Protein AF-A0A419HHU7-F1 (afdb_monomer_lite)

Secondary structure (DSSP, 8-state):
-PPPPPPPHHHHHHHHHHHHHHHHHHHHHHHHHHHHHHHHHHHHHGGGS-----SS-TT-STTHHHHHHHHHHHHHHTTS-GGGHHHHHHHHHHHHHHHHHHHHHTTS-HHHHHHHHHHHHHHHHHHHHHHHHHHH--

Structure (mmCIF, N/CA/C/O backbone):
data_AF-A0A419HHU7-F1
#
_entry.id   AF-A0A419HHU7-F1
#
loop_
_atom_site.group_PDB
_atom_site.id
_atom_site.type_symbol
_atom_site.label_atom_id
_atom_site.label_alt_id
_atom_site.label_comp_id
_atom_site.label_asym_id
_atom_site.label_entity_id
_atom_site.label_seq_id
_atom_site.pdbx_PDB_ins_code
_atom_site.Cartn_x
_atom_site.Cartn_y
_atom_site.Cartn_z
_atom_site.occupancy
_atom_site.B_iso_or_equiv
_atom_site.auth_seq_id
_atom_site.auth_comp_id
_atom_site.auth_asym_id
_atom_site.auth_atom_id
_atom_site.pdbx_PDB_model_num
ATOM 1 N N . MET A 1 1 ? -28.736 -10.831 -20.705 1.00 43.03 1 MET A N 1
ATOM 2 C CA . MET A 1 1 ? -28.241 -12.224 -20.792 1.00 43.03 1 MET A CA 1
ATOM 3 C C . MET A 1 1 ? -26.991 -12.245 -21.666 1.00 43.03 1 MET A C 1
ATOM 5 O O . MET A 1 1 ? -27.114 -12.030 -22.865 1.00 43.03 1 MET A O 1
ATOM 9 N N . ALA A 1 2 ? -25.797 -12.417 -21.093 1.00 43.19 2 ALA A N 1
ATOM 10 C CA . ALA A 1 2 ? -24.557 -12.510 -21.872 1.00 43.19 2 ALA A CA 1
ATOM 11 C C . ALA A 1 2 ? -24.414 -13.925 -22.469 1.00 43.19 2 ALA A C 1
ATOM 13 O O . ALA A 1 2 ? -24.513 -14.914 -21.745 1.00 43.19 2 ALA A O 1
ATOM 14 N N . ARG A 1 3 ? -24.236 -14.022 -23.793 1.00 50.19 3 ARG A N 1
ATOM 15 C CA . ARG A 1 3 ? -24.021 -15.283 -24.526 1.00 50.19 3 ARG A CA 1
ATOM 16 C C . ARG A 1 3 ? -22.574 -15.755 -24.352 1.00 50.19 3 ARG A C 1
ATOM 18 O O . ARG A 1 3 ? -21.654 -14.974 -24.570 1.00 50.19 3 ARG A O 1
ATOM 25 N N . LEU A 1 4 ? -22.381 -17.035 -24.026 1.00 57.06 4 LEU A N 1
ATOM 26 C CA . LEU A 1 4 ? -21.065 -17.683 -24.022 1.00 57.06 4 LEU A CA 1
ATOM 27 C C . LEU A 1 4 ? -20.595 -17.968 -25.466 1.00 57.06 4 LEU A C 1
ATOM 29 O O . LEU A 1 4 ? -21.420 -18.337 -26.310 1.00 57.06 4 LEU A O 1
ATOM 33 N N . PRO A 1 5 ? -19.297 -17.795 -25.777 1.00 61.84 5 PRO A N 1
ATOM 34 C CA . PRO A 1 5 ? -18.766 -17.979 -27.126 1.00 61.84 5 PRO A CA 1
ATOM 35 C C . PRO A 1 5 ? -18.807 -19.452 -27.570 1.00 61.84 5 PRO A C 1
ATOM 37 O O . PRO A 1 5 ? -18.477 -20.359 -26.808 1.00 61.84 5 PRO A O 1
ATOM 40 N N . LYS A 1 6 ? -19.205 -19.695 -28.827 1.00 67.50 6 LYS A N 1
ATOM 41 C CA . LYS A 1 6 ? -19.220 -21.027 -29.458 1.00 67.50 6 LYS A CA 1
ATOM 42 C C . LYS A 1 6 ? -17.796 -21.418 -29.874 1.00 67.50 6 LYS A C 1
ATOM 44 O O . LYS A 1 6 ? -17.178 -20.702 -30.657 1.00 67.50 6 LYS A O 1
ATOM 49 N N . ILE A 1 7 ? -17.292 -22.553 -29.389 1.00 67.31 7 ILE A N 1
ATOM 50 C CA . ILE A 1 7 ? -15.973 -23.083 -29.772 1.00 67.31 7 ILE A CA 1
ATOM 51 C C . ILE A 1 7 ? -16.068 -23.666 -31.188 1.00 67.31 7 ILE A C 1
ATOM 53 O O . ILE A 1 7 ? -16.858 -24.575 -31.436 1.00 67.31 7 ILE A O 1
ATOM 57 N N . THR A 1 8 ? -15.275 -23.143 -32.123 1.00 73.31 8 THR A N 1
ATOM 58 C CA . THR A 1 8 ? -15.216 -23.622 -33.513 1.00 73.31 8 THR A CA 1
ATOM 59 C C . THR A 1 8 ? -13.957 -24.471 -33.762 1.00 73.31 8 THR A C 1
ATOM 61 O O . THR A 1 8 ? -12.935 -24.274 -33.099 1.00 73.31 8 THR A O 1
ATOM 64 N N . PRO A 1 9 ? -13.966 -25.403 -34.739 1.00 74.50 9 PRO A N 1
ATOM 65 C CA . PRO A 1 9 ? -12.818 -26.276 -35.028 1.00 74.50 9 PRO A CA 1
ATOM 66 C C . PRO A 1 9 ? -11.534 -25.542 -35.450 1.00 74.50 9 PRO A C 1
ATOM 68 O O . PRO A 1 9 ? -10.437 -26.082 -35.298 1.00 74.50 9 PRO A O 1
ATOM 71 N N . SER A 1 10 ? -11.638 -24.323 -35.996 1.00 67.50 10 SER A N 1
ATOM 72 C CA . SER A 1 10 ? -10.454 -23.508 -36.311 1.00 67.50 10 SER A CA 1
ATOM 73 C C . SER A 1 10 ? -9.815 -22.937 -35.047 1.00 67.50 10 SER A C 1
ATOM 75 O O . SER A 1 10 ? -8.593 -22.913 -34.937 1.00 67.50 10 SER A O 1
ATOM 77 N N . MET A 1 11 ? -10.623 -22.579 -34.047 1.00 66.75 11 MET A N 1
ATOM 78 C CA . MET A 1 11 ? -10.137 -22.092 -32.761 1.00 66.75 11 MET A CA 1
ATOM 79 C C . MET A 1 11 ? -9.370 -23.183 -32.005 1.00 66.75 11 MET A C 1
ATOM 81 O O . MET A 1 11 ? -8.299 -22.912 -31.472 1.00 66.75 11 MET A O 1
ATOM 85 N N . ALA A 1 12 ? -9.840 -24.435 -32.053 1.00 71.38 12 ALA A N 1
ATOM 86 C CA . ALA A 1 12 ? -9.126 -25.574 -31.471 1.00 71.38 12 ALA A CA 1
ATOM 87 C C . ALA A 1 12 ? -7.748 -25.807 -32.124 1.00 71.38 12 ALA A C 1
ATOM 89 O O . ALA A 1 12 ? -6.753 -25.998 -31.424 1.00 71.38 12 ALA A O 1
ATOM 90 N N . ARG A 1 13 ? -7.661 -25.729 -33.462 1.00 71.56 13 ARG A N 1
ATOM 91 C CA . ARG A 1 13 ? -6.382 -25.849 -34.187 1.00 71.56 13 ARG A CA 1
ATOM 92 C C . ARG A 1 13 ? -5.415 -24.712 -33.853 1.00 71.56 13 ARG A C 1
ATOM 94 O O . ARG A 1 13 ? -4.234 -24.972 -33.633 1.00 71.56 13 ARG A O 1
ATOM 101 N N . ASN A 1 14 ? -5.918 -23.484 -33.751 1.00 71.56 14 ASN A N 1
ATOM 102 C CA . ASN A 1 14 ? -5.108 -22.316 -33.408 1.00 71.56 14 ASN A CA 1
ATOM 103 C C . ASN A 1 14 ? -4.567 -22.394 -31.974 1.00 71.56 14 ASN A C 1
ATOM 105 O O . ASN A 1 14 ? -3.399 -22.095 -31.750 1.00 71.56 14 ASN A O 1
ATOM 109 N N . ILE A 1 15 ? -5.369 -22.866 -31.015 1.00 71.81 15 ILE A N 1
ATOM 110 C CA . ILE A 1 15 ? -4.927 -23.071 -29.627 1.00 71.81 15 ILE A CA 1
ATOM 111 C C . ILE A 1 15 ? -3.770 -24.074 -29.566 1.00 71.81 15 ILE A C 1
ATOM 113 O O . ILE A 1 15 ? -2.758 -23.803 -28.925 1.00 71.81 15 ILE A O 1
ATOM 117 N N . ILE A 1 16 ? -3.874 -25.205 -30.271 1.00 76.19 16 ILE A N 1
ATOM 118 C CA . ILE A 1 16 ? -2.809 -26.221 -30.298 1.00 76.19 16 ILE A CA 1
ATOM 119 C C . ILE A 1 16 ? -1.516 -25.653 -30.902 1.00 76.19 16 ILE A C 1
ATOM 121 O O . ILE A 1 16 ? -0.426 -25.946 -30.407 1.00 76.19 16 ILE A O 1
ATOM 125 N N . ALA A 1 17 ? -1.623 -24.829 -31.948 1.00 71.06 17 ALA A N 1
ATOM 126 C CA . ALA A 1 17 ? -0.470 -24.176 -32.565 1.00 71.06 17 ALA A CA 1
ATOM 127 C C . ALA A 1 17 ? 0.206 -23.180 -31.607 1.00 71.06 17 ALA A C 1
ATOM 129 O O . ALA A 1 17 ? 1.424 -23.218 -31.441 1.00 71.06 17 ALA A O 1
ATOM 130 N N . VAL A 1 18 ? -0.581 -22.350 -30.917 1.00 72.62 18 VAL A N 1
ATOM 131 C CA . VAL A 1 18 ? -0.080 -21.372 -29.937 1.00 72.62 18 VAL A CA 1
ATOM 132 C C . VAL A 1 18 ? 0.595 -22.065 -28.753 1.00 72.62 18 VAL A C 1
ATOM 134 O O . VAL A 1 18 ? 1.693 -21.675 -28.360 1.00 72.62 18 VAL A O 1
ATOM 137 N N . VAL A 1 19 ? -0.006 -23.131 -28.215 1.00 74.50 19 VAL A N 1
ATOM 138 C CA . VAL A 1 19 ? 0.550 -23.879 -27.075 1.00 74.50 19 VAL A CA 1
ATOM 139 C C . VAL A 1 19 ? 1.882 -24.545 -27.424 1.00 74.50 19 VAL A C 1
ATOM 141 O O . VAL A 1 19 ? 2.768 -24.588 -26.580 1.00 74.50 19 VAL A O 1
ATOM 144 N N . LYS A 1 20 ? 2.083 -25.023 -28.658 1.00 72.56 20 LYS A N 1
ATOM 145 C CA . LYS A 1 20 ? 3.371 -25.612 -29.070 1.00 72.56 20 LYS A CA 1
ATOM 146 C C . LYS A 1 20 ? 4.515 -24.595 -29.122 1.00 72.56 20 LYS A C 1
ATOM 148 O O . LYS A 1 20 ? 5.649 -24.965 -28.842 1.00 72.56 20 LYS A O 1
ATOM 153 N N . VAL A 1 21 ? 4.221 -23.342 -29.472 1.00 79.75 21 VAL A N 1
ATOM 154 C CA . VAL A 1 21 ? 5.228 -22.276 -29.619 1.00 79.75 21 VAL A CA 1
ATOM 155 C C . VAL A 1 21 ? 5.493 -21.576 -28.287 1.00 79.75 21 VAL A C 1
ATOM 157 O O . VAL A 1 21 ? 6.639 -21.422 -27.881 1.00 79.75 21 VAL A O 1
ATOM 160 N N . ALA A 1 22 ? 4.433 -21.181 -27.582 1.00 72.31 22 ALA A N 1
ATOM 161 C CA . ALA A 1 22 ? 4.542 -20.451 -26.321 1.00 72.31 22 ALA A CA 1
ATOM 162 C C . ALA A 1 22 ? 4.675 -21.374 -25.097 1.00 72.31 22 ALA A C 1
ATOM 164 O O . ALA A 1 22 ? 5.034 -20.915 -24.014 1.00 72.31 22 ALA A O 1
ATOM 165 N N . GLY A 1 23 ? 4.404 -22.672 -25.258 1.00 75.81 23 GLY A N 1
ATOM 166 C CA . GLY A 1 23 ? 4.393 -23.664 -24.185 1.00 75.81 23 GLY A CA 1
ATOM 167 C C . GLY A 1 23 ? 5.656 -23.658 -23.328 1.00 75.81 23 GLY A C 1
ATOM 168 O O . GLY A 1 23 ? 5.520 -23.448 -22.131 1.00 75.81 23 GLY A O 1
ATOM 169 N N . PRO A 1 24 ? 6.871 -23.815 -23.886 1.00 70.88 24 PRO A N 1
ATOM 170 C CA . PRO A 1 24 ? 8.103 -23.895 -23.094 1.00 70.88 24 PRO A CA 1
ATOM 171 C C . PRO A 1 24 ? 8.408 -22.628 -22.280 1.00 70.88 24 PRO A C 1
ATOM 173 O O . PRO A 1 24 ? 8.911 -22.723 -21.164 1.00 70.88 24 PRO A O 1
ATOM 176 N N . VAL A 1 25 ? 8.065 -21.451 -22.815 1.00 78.38 25 VAL A N 1
ATOM 177 C CA . VAL A 1 25 ? 8.283 -20.150 -22.155 1.00 78.38 25 VAL A CA 1
ATOM 178 C C . VAL A 1 25 ? 7.258 -19.920 -21.046 1.00 78.38 25 VAL A C 1
ATOM 180 O O . VAL A 1 25 ? 7.594 -19.413 -19.979 1.00 78.38 25 VAL A O 1
ATOM 183 N N . LEU A 1 26 ? 6.007 -20.328 -21.271 1.00 70.12 26 LEU A N 1
ATOM 184 C CA . LEU A 1 26 ? 4.925 -20.186 -20.297 1.00 70.12 26 LEU A CA 1
ATOM 185 C C . LEU A 1 26 ? 4.891 -21.325 -19.268 1.00 70.12 26 LEU A C 1
ATOM 187 O O . LEU A 1 26 ? 4.290 -21.165 -18.209 1.00 70.12 26 LEU A O 1
ATOM 191 N N . LEU A 1 27 ? 5.557 -22.451 -19.538 1.00 69.19 27 LEU A N 1
ATOM 192 C CA . LEU A 1 27 ? 5.615 -23.630 -18.673 1.00 69.19 27 LEU A CA 1
ATOM 193 C C . LEU A 1 27 ? 6.065 -23.320 -17.234 1.00 69.19 27 LEU A C 1
ATOM 195 O O . LEU A 1 27 ? 5.346 -23.712 -16.313 1.00 69.19 27 LEU A O 1
ATOM 199 N N . PRO A 1 28 ? 7.176 -22.596 -16.981 1.00 63.06 28 PRO A N 1
ATOM 200 C CA . PRO A 1 28 ? 7.583 -22.271 -15.613 1.00 63.06 28 PRO A CA 1
ATOM 201 C C . PRO A 1 28 ? 6.554 -21.397 -14.880 1.00 63.06 28 PRO A C 1
ATOM 203 O O . PRO A 1 28 ? 6.343 -21.572 -13.679 1.00 63.06 28 PRO A O 1
ATOM 206 N N . PHE A 1 29 ? 5.865 -20.496 -15.584 1.00 66.06 29 PHE A N 1
ATOM 207 C CA . PHE A 1 29 ? 4.816 -19.656 -14.999 1.00 66.06 29 PHE A CA 1
ATOM 208 C C . PHE A 1 29 ? 3.533 -20.443 -14.730 1.00 66.06 29 PHE A C 1
ATOM 210 O O . PHE A 1 29 ? 2.912 -20.257 -13.687 1.00 66.06 29 PHE A O 1
ATOM 217 N N . ALA A 1 30 ? 3.173 -21.378 -15.610 1.00 63.16 30 ALA A N 1
ATOM 218 C CA . ALA A 1 30 ? 2.052 -22.289 -15.409 1.00 63.16 30 ALA A CA 1
ATOM 219 C C . ALA A 1 30 ? 2.289 -23.226 -14.215 1.00 63.16 30 ALA A C 1
ATOM 221 O O . ALA A 1 30 ? 1.369 -23.456 -13.437 1.00 63.16 30 ALA A O 1
ATOM 222 N N . ILE A 1 31 ? 3.522 -23.710 -14.016 1.00 54.22 31 ILE A N 1
ATOM 223 C CA . ILE A 1 31 ? 3.901 -24.496 -12.830 1.00 54.22 31 ILE A CA 1
ATOM 224 C C . ILE A 1 31 ? 3.772 -23.647 -11.557 1.00 54.22 31 ILE A C 1
ATOM 226 O O . ILE A 1 31 ? 3.197 -24.118 -10.578 1.00 54.22 31 ILE A O 1
ATOM 230 N N . LYS A 1 32 ? 4.227 -22.384 -11.571 1.00 53.84 32 LYS A N 1
ATOM 231 C CA . LYS A 1 32 ? 4.061 -21.451 -10.437 1.00 53.84 32 LYS A CA 1
ATOM 232 C C . LYS A 1 32 ? 2.587 -21.129 -10.150 1.00 53.84 32 LYS A C 1
ATOM 234 O O . LYS A 1 32 ? 2.189 -21.119 -8.991 1.00 53.84 32 LYS A O 1
ATOM 239 N N . ALA A 1 33 ? 1.771 -20.934 -11.186 1.00 58.31 33 ALA A N 1
ATOM 240 C CA . ALA A 1 33 ? 0.330 -20.703 -11.061 1.00 58.31 33 ALA A CA 1
ATOM 241 C C . ALA A 1 33 ? -0.429 -21.954 -10.582 1.00 58.31 33 ALA A C 1
ATOM 243 O O . ALA A 1 33 ? -1.374 -21.856 -9.806 1.00 58.31 33 ALA A O 1
ATOM 244 N N . ALA A 1 34 ? -0.009 -23.147 -11.008 1.00 53.59 34 ALA A N 1
ATOM 245 C CA . ALA A 1 34 ? -0.561 -24.409 -10.528 1.00 53.59 34 ALA A CA 1
ATOM 246 C C . ALA A 1 34 ? -0.159 -24.684 -9.072 1.00 53.59 34 ALA A C 1
ATOM 248 O O . ALA A 1 34 ? -0.974 -25.195 -8.305 1.00 53.59 34 ALA A O 1
ATOM 249 N N . ALA A 1 35 ? 1.063 -24.317 -8.676 1.00 54.25 35 ALA A N 1
ATOM 250 C CA . ALA A 1 35 ? 1.516 -24.396 -7.293 1.00 54.25 35 ALA A CA 1
ATOM 251 C C . ALA A 1 35 ? 0.715 -23.445 -6.389 1.00 54.25 35 ALA A C 1
ATOM 253 O O . ALA A 1 35 ? 0.180 -23.902 -5.383 1.00 54.25 35 ALA A O 1
ATOM 254 N N . SER A 1 36 ? 0.517 -22.181 -6.789 1.00 49.09 36 SER A N 1
ATOM 255 C CA . SER A 1 36 ? -0.289 -21.218 -6.021 1.00 49.09 36 SER A CA 1
ATOM 256 C C . SER A 1 36 ? -1.777 -21.590 -5.973 1.00 49.09 36 SER A C 1
ATOM 258 O O . SER A 1 36 ? -2.422 -21.449 -4.935 1.00 49.09 36 SER A O 1
ATOM 260 N N . ALA A 1 37 ? -2.329 -22.144 -7.057 1.00 49.72 37 ALA A N 1
ATOM 261 C CA . ALA A 1 37 ? -3.703 -22.641 -7.079 1.00 49.72 37 ALA A CA 1
ATOM 262 C C . ALA A 1 37 ? -3.887 -23.901 -6.216 1.00 49.72 37 ALA A C 1
ATOM 264 O O . ALA A 1 37 ? -4.909 -24.045 -5.544 1.00 49.72 37 ALA A O 1
ATOM 265 N N . ARG A 1 38 ? -2.907 -24.815 -6.196 1.00 43.72 38 ARG A N 1
ATOM 266 C CA . ARG A 1 38 ? -2.947 -26.020 -5.354 1.00 43.72 38 ARG A CA 1
ATOM 267 C C . ARG A 1 38 ? -2.764 -25.685 -3.878 1.00 43.72 38 ARG A C 1
ATOM 269 O O . ARG A 1 38 ? -3.459 -26.255 -3.045 1.00 43.72 38 ARG A O 1
ATOM 276 N N . GLU A 1 39 ? -1.924 -24.707 -3.569 1.00 49.47 39 GLU A N 1
ATOM 277 C CA . GLU A 1 39 ? -1.770 -24.142 -2.230 1.00 49.47 39 GLU A CA 1
ATOM 278 C C . GLU A 1 39 ? -3.065 -23.456 -1.752 1.00 49.47 39 GLU A C 1
ATOM 280 O O . GLU A 1 39 ? -3.492 -23.656 -0.614 1.00 49.47 39 GLU A O 1
ATOM 285 N N . ALA A 1 40 ? -3.775 -22.756 -2.644 1.00 49.38 40 ALA A N 1
ATOM 286 C CA . ALA A 1 40 ? -5.102 -22.200 -2.368 1.00 49.38 40 ALA A CA 1
ATOM 287 C C . ALA A 1 40 ? -6.191 -23.281 -2.179 1.00 49.38 40 ALA A C 1
ATOM 289 O O . ALA A 1 40 ? -7.109 -23.116 -1.373 1.00 49.38 40 ALA A O 1
ATOM 290 N N . TYR A 1 41 ? -6.097 -24.407 -2.891 1.00 38.22 41 TYR A N 1
ATOM 291 C CA . TYR A 1 41 ? -7.075 -25.496 -2.810 1.00 38.22 41 TYR A CA 1
ATOM 292 C C . TYR A 1 41 ? -6.895 -26.375 -1.557 1.00 38.22 41 TYR A C 1
ATOM 294 O O . TYR A 1 41 ? -7.877 -26.727 -0.899 1.00 38.22 41 TYR A O 1
ATOM 302 N N . GLU A 1 42 ? -5.653 -26.679 -1.173 1.00 46.34 42 GLU A N 1
ATOM 303 C CA . GLU A 1 42 ? -5.318 -27.416 0.058 1.00 46.34 42 GLU A CA 1
ATOM 304 C C . GLU A 1 42 ? -5.721 -26.619 1.318 1.00 46.34 42 GLU A C 1
ATOM 306 O O . GLU A 1 42 ? -6.302 -27.180 2.254 1.00 46.34 42 GLU A O 1
ATOM 311 N N . LYS A 1 43 ? -5.563 -25.285 1.297 1.00 47.78 43 LYS A N 1
ATOM 312 C CA . LYS A 1 43 ? -6.050 -24.366 2.347 1.00 47.78 43 LYS A CA 1
ATOM 313 C C . LYS A 1 43 ? -7.559 -24.481 2.607 1.00 47.78 43 LYS A C 1
ATOM 315 O O . LYS A 1 43 ? -8.003 -24.392 3.753 1.00 47.78 43 LYS A O 1
ATOM 320 N N . ASN A 1 44 ? -8.364 -24.757 1.580 1.00 46.41 44 ASN A N 1
ATOM 321 C CA . ASN A 1 44 ? -9.816 -24.887 1.729 1.00 46.41 44 ASN A CA 1
ATOM 322 C C . ASN A 1 44 ? -10.260 -26.210 2.370 1.00 46.41 44 ASN A C 1
ATOM 324 O O . ASN A 1 44 ? -11.315 -26.259 3.012 1.00 46.41 44 ASN A O 1
ATOM 328 N N . ARG A 1 45 ? -9.474 -27.281 2.222 1.00 40.69 45 ARG A N 1
ATOM 329 C CA . ARG A 1 45 ? -9.810 -28.619 2.735 1.00 40.69 45 ARG A CA 1
ATOM 330 C C . ARG A 1 45 ? -9.422 -28.806 4.207 1.00 40.69 45 ARG A C 1
ATOM 332 O O . ARG A 1 45 ? -10.053 -29.601 4.902 1.00 40.69 45 ARG A O 1
ATOM 339 N N . ALA A 1 46 ? -8.474 -28.013 4.709 1.00 36.81 46 ALA A N 1
ATOM 340 C CA . ALA A 1 46 ? -8.021 -28.036 6.104 1.00 36.81 46 ALA A CA 1
ATOM 341 C C . ALA A 1 46 ? -9.062 -27.513 7.122 1.00 36.81 46 ALA A C 1
ATOM 343 O O . ALA A 1 46 ? -8.968 -27.783 8.319 1.00 36.81 46 ALA A O 1
ATOM 344 N N . ARG A 1 47 ? -10.132 -26.849 6.663 1.00 45.09 47 ARG A N 1
ATOM 345 C CA . ARG A 1 47 ? -11.208 -26.308 7.517 1.00 45.09 47 ARG A CA 1
ATOM 346 C C . ARG A 1 47 ? -12.071 -27.343 8.257 1.00 45.09 47 ARG A C 1
ATOM 348 O O . ARG A 1 47 ? -12.941 -26.940 9.023 1.00 45.09 47 ARG A O 1
ATOM 355 N N . ARG A 1 48 ? -11.871 -28.650 8.060 1.00 45.69 48 ARG A N 1
ATOM 356 C CA . ARG A 1 48 ? -12.612 -29.699 8.794 1.00 45.69 48 ARG A CA 1
ATOM 357 C C . ARG A 1 48 ? -11.831 -30.358 9.933 1.00 45.69 48 ARG A C 1
ATOM 359 O O . ARG A 1 48 ? -12.401 -31.205 10.609 1.00 45.69 48 ARG A O 1
ATOM 366 N N . LEU A 1 49 ? -10.576 -29.964 10.171 1.00 43.19 49 LEU A N 1
ATOM 367 C CA . LEU A 1 49 ? -9.718 -30.593 11.187 1.00 43.19 49 LEU A CA 1
ATOM 368 C C . LEU A 1 49 ? -9.113 -29.617 12.216 1.00 43.19 49 LEU A C 1
ATOM 370 O O . LEU A 1 49 ? -8.220 -29.986 12.965 1.00 43.19 49 LEU A O 1
ATOM 374 N N . GLY A 1 50 ? -9.666 -28.406 12.340 1.00 47.75 50 GLY A N 1
ATOM 375 C CA . GLY A 1 50 ? -9.563 -27.648 13.592 1.00 47.75 50 GLY A CA 1
ATOM 376 C C . GLY A 1 50 ? -8.262 -26.889 13.890 1.00 47.75 50 GLY A C 1
ATOM 377 O O . GLY A 1 50 ? -8.059 -26.594 15.058 1.00 47.75 50 GLY A O 1
ATOM 378 N N . VAL A 1 51 ? -7.421 -26.515 12.912 1.00 38.41 51 VAL A N 1
ATOM 379 C CA . VAL A 1 51 ? -6.302 -25.537 13.066 1.00 38.41 51 VAL A CA 1
ATOM 380 C C . VAL A 1 51 ? -5.915 -24.962 11.677 1.00 38.41 51 VAL A C 1
ATOM 382 O O . VAL A 1 51 ? -6.026 -25.707 10.705 1.00 38.41 51 VAL A O 1
ATOM 385 N N . PRO A 1 52 ? -5.334 -23.749 11.520 1.00 45.03 52 PRO A N 1
ATOM 386 C CA . PRO A 1 52 ? -5.728 -22.402 11.934 1.00 45.03 52 PRO A CA 1
ATOM 387 C C . PRO A 1 52 ? -6.214 -21.529 10.744 1.00 45.03 52 PRO A C 1
ATOM 389 O O . PRO A 1 52 ? -5.938 -21.781 9.573 1.00 45.03 52 PRO A O 1
ATOM 392 N N . LEU A 1 53 ? -6.930 -20.455 11.080 1.00 48.97 53 LEU A N 1
ATOM 393 C CA . LEU A 1 53 ? -7.449 -19.422 10.180 1.00 48.97 53 LEU A CA 1
ATOM 394 C C . LEU A 1 53 ? -6.322 -18.634 9.491 1.00 48.97 53 LEU A C 1
ATOM 396 O O . LEU A 1 53 ? -5.670 -17.813 10.130 1.00 48.97 53 LEU A O 1
ATOM 400 N N . ALA A 1 54 ? -6.166 -18.772 8.180 1.00 44.25 54 ALA A N 1
ATOM 401 C CA . ALA A 1 54 ? -5.493 -17.756 7.384 1.00 44.25 54 ALA A CA 1
ATOM 402 C C . ALA A 1 54 ? -6.224 -17.598 6.047 1.00 44.25 54 ALA A C 1
ATOM 404 O O . ALA A 1 54 ? -6.522 -18.584 5.385 1.00 44.25 54 ALA A O 1
ATOM 405 N N . GLU A 1 55 ? -6.502 -16.343 5.683 1.00 45.50 55 GLU A N 1
ATOM 406 C CA . GLU A 1 55 ? -6.840 -15.885 4.321 1.00 45.50 55 GLU A CA 1
ATOM 407 C C . GLU A 1 55 ? -8.309 -15.791 3.866 1.00 45.50 55 GLU A C 1
ATOM 409 O O . GLU A 1 55 ? -8.548 -15.535 2.693 1.00 45.50 55 GLU A O 1
ATOM 414 N N . ILE A 1 56 ? -9.312 -15.806 4.755 1.00 40.62 56 ILE A N 1
ATOM 415 C CA . ILE A 1 56 ? -10.673 -15.342 4.362 1.00 40.62 56 ILE A CA 1
ATOM 416 C C . ILE A 1 56 ? -10.850 -13.809 4.534 1.00 40.62 56 ILE A C 1
ATOM 418 O O . ILE A 1 56 ? -11.847 -13.238 4.112 1.00 40.62 56 ILE A O 1
ATOM 422 N N . GLY A 1 57 ? -9.855 -13.098 5.079 1.00 47.78 57 GLY A N 1
ATOM 423 C CA . GLY A 1 57 ? -9.940 -11.662 5.394 1.00 47.78 57 GLY A CA 1
ATOM 424 C C . GLY A 1 57 ? -8.870 -10.772 4.759 1.00 47.78 57 GLY A C 1
ATOM 425 O O . GLY A 1 57 ? -8.525 -9.755 5.353 1.00 47.78 57 GLY A O 1
ATOM 426 N N . GLN A 1 58 ? -8.298 -11.152 3.609 1.00 50.59 58 GLN A N 1
ATOM 427 C CA . GLN A 1 58 ? -7.007 -10.607 3.148 1.00 50.59 58 GLN A CA 1
ATOM 428 C C . GLN A 1 58 ? -6.931 -9.070 3.044 1.00 50.59 58 GLN A C 1
ATOM 430 O O . GLN A 1 58 ? -5.854 -8.518 3.247 1.00 50.59 58 GLN A O 1
ATOM 435 N N . TYR A 1 59 ? -8.066 -8.382 2.851 1.00 51.19 59 TYR A N 1
ATOM 436 C CA . TYR A 1 59 ? -8.170 -6.916 2.946 1.00 51.19 59 TYR A CA 1
ATOM 437 C C . TYR A 1 59 ? -9.434 -6.417 3.674 1.00 51.19 59 TYR A C 1
ATOM 439 O O . TYR A 1 59 ? -9.801 -5.250 3.552 1.00 51.19 59 TYR A O 1
ATOM 447 N N . SER A 1 60 ? -10.133 -7.266 4.430 1.00 46.66 60 SER A N 1
ATOM 448 C CA . SER A 1 60 ? -11.333 -6.855 5.172 1.00 46.66 60 SER A CA 1
ATOM 449 C C . SER A 1 60 ? -10.949 -6.353 6.568 1.00 46.66 60 SER A C 1
ATOM 451 O O . SER A 1 60 ? -10.574 -7.143 7.432 1.00 46.66 60 SER A O 1
ATOM 453 N N . GLY A 1 61 ? -11.027 -5.039 6.787 1.00 62.34 61 GLY A N 1
ATOM 454 C CA . GLY A 1 61 ? -10.641 -4.375 8.038 1.00 62.34 61 GLY A CA 1
ATOM 455 C C . GLY A 1 61 ? -10.575 -2.853 7.878 1.00 62.34 61 GLY A C 1
ATOM 456 O O . GLY A 1 61 ? -10.793 -2.335 6.783 1.00 62.34 61 GLY A O 1
ATOM 457 N N . ARG A 1 62 ? -10.273 -2.108 8.950 1.00 71.31 62 ARG A N 1
ATOM 458 C CA . ARG A 1 62 ? -10.294 -0.628 8.925 1.00 71.31 62 ARG A CA 1
ATOM 459 C C . ARG 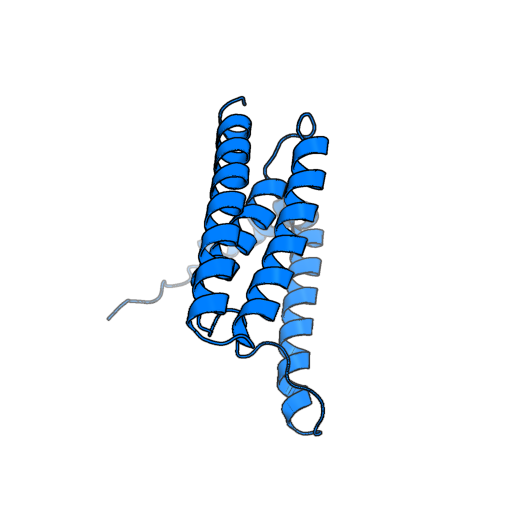A 1 62 ? -9.142 -0.051 8.086 1.00 71.31 62 ARG A C 1
ATOM 461 O O . ARG A 1 62 ? -9.290 1.038 7.540 1.00 71.31 62 ARG A O 1
ATOM 468 N N . GLY A 1 63 ? -8.059 -0.809 7.915 1.00 82.25 63 GLY A N 1
ATOM 469 C CA . GLY A 1 63 ? -6.913 -0.524 7.049 1.00 82.25 63 GLY A CA 1
ATOM 470 C C . GLY A 1 63 ? -6.904 -1.245 5.693 1.00 82.25 63 GLY A C 1
ATOM 471 O O . GLY A 1 63 ? -5.863 -1.268 5.038 1.00 82.25 63 GLY A O 1
ATOM 472 N N . GLY A 1 64 ? -8.021 -1.833 5.242 1.00 81.31 64 GLY A N 1
ATOM 473 C CA . GLY A 1 64 ? -8.078 -2.616 3.995 1.00 81.31 64 GLY A CA 1
ATOM 474 C C . GLY A 1 64 ? -7.581 -1.871 2.749 1.00 81.31 64 GLY A C 1
ATOM 475 O O . GLY A 1 64 ? -6.817 -2.421 1.959 1.00 81.31 64 GLY A O 1
ATOM 476 N N . ALA A 1 65 ? -7.933 -0.588 2.617 1.00 86.25 65 ALA A N 1
ATOM 477 C CA . ALA A 1 65 ? -7.479 0.255 1.509 1.00 86.25 65 ALA A CA 1
ATOM 478 C C . ALA A 1 65 ? -5.952 0.468 1.502 1.00 86.25 65 ALA A C 1
ATOM 480 O O . ALA A 1 65 ? -5.333 0.443 0.440 1.00 86.25 65 ALA A O 1
ATOM 481 N N . LEU A 1 66 ? -5.330 0.628 2.677 1.00 88.44 66 LEU A N 1
ATOM 482 C CA . LEU A 1 66 ? -3.873 0.765 2.787 1.00 88.44 66 LEU A CA 1
ATOM 483 C C . LEU A 1 66 ? -3.167 -0.536 2.409 1.00 88.44 66 LEU A C 1
ATOM 485 O O . LEU A 1 66 ? -2.169 -0.506 1.698 1.00 88.44 66 LEU A O 1
ATOM 489 N N . HIS A 1 67 ? -3.702 -1.681 2.833 1.00 84.94 67 HIS A N 1
ATOM 490 C CA . HIS A 1 67 ? -3.146 -2.976 2.454 1.00 84.94 67 HIS A CA 1
ATOM 491 C C . HIS A 1 67 ? -3.238 -3.251 0.945 1.00 84.94 67 HIS A C 1
ATOM 493 O O . HIS A 1 67 ? -2.300 -3.816 0.387 1.00 84.94 67 HIS A O 1
ATOM 499 N N . ALA A 1 68 ? -4.316 -2.822 0.279 1.00 85.06 68 ALA A N 1
ATOM 500 C CA . ALA A 1 68 ? -4.435 -2.930 -1.174 1.00 85.06 68 ALA A CA 1
ATOM 501 C C . ALA A 1 68 ? -3.381 -2.074 -1.899 1.00 85.06 68 ALA A C 1
ATOM 503 O O . ALA A 1 68 ? -2.689 -2.575 -2.780 1.00 85.06 68 ALA A O 1
ATOM 504 N N . ARG A 1 69 ? -3.202 -0.810 -1.486 1.00 90.88 69 ARG A N 1
ATOM 505 C CA . ARG A 1 69 ? -2.178 0.079 -2.063 1.00 90.88 69 ARG A CA 1
ATOM 506 C C . ARG A 1 69 ? -0.759 -0.445 -1.837 1.00 90.88 69 ARG A C 1
ATOM 508 O O . ARG A 1 69 ? 0.023 -0.497 -2.777 1.00 90.88 69 ARG A O 1
ATOM 515 N N . LEU A 1 70 ? -0.453 -0.916 -0.626 1.00 87.75 70 LEU A N 1
ATOM 516 C CA . LEU A 1 70 ? 0.839 -1.537 -0.311 1.00 87.75 70 LEU A CA 1
ATOM 517 C C . LEU A 1 70 ? 1.119 -2.749 -1.202 1.00 87.75 70 LEU A C 1
ATOM 519 O O . LEU A 1 70 ? 2.232 -2.898 -1.694 1.00 87.75 70 LEU A O 1
ATOM 523 N N . ASN A 1 71 ? 0.113 -3.594 -1.435 1.00 84.44 71 ASN A N 1
ATOM 524 C CA . ASN A 1 71 ? 0.263 -4.736 -2.329 1.00 84.44 71 ASN A CA 1
ATOM 525 C C . ASN A 1 71 ? 0.507 -4.297 -3.779 1.00 84.44 71 ASN A C 1
ATOM 527 O O . ASN A 1 71 ? 1.388 -4.843 -4.432 1.00 84.44 71 ASN A O 1
ATOM 531 N N . ASN A 1 72 ? -0.220 -3.282 -4.253 1.00 84.50 72 ASN A N 1
ATOM 532 C CA . ASN A 1 72 ? -0.020 -2.731 -5.593 1.00 84.50 72 ASN A CA 1
ATOM 533 C C . ASN A 1 72 ? 1.393 -2.166 -5.771 1.00 84.50 72 ASN A C 1
ATOM 535 O O . ASN A 1 72 ? 2.010 -2.429 -6.797 1.00 84.50 72 ASN A O 1
ATOM 539 N N . VAL A 1 73 ? 1.921 -1.445 -4.773 1.00 87.88 73 VAL A N 1
ATOM 540 C CA . VAL A 1 73 ? 3.312 -0.969 -4.787 1.00 87.88 73 VAL A CA 1
ATOM 541 C C . VAL A 1 73 ? 4.268 -2.146 -4.893 1.00 87.88 73 VAL A C 1
ATOM 543 O O . VAL A 1 73 ? 5.083 -2.160 -5.803 1.00 87.88 73 VAL A O 1
ATOM 546 N N . VAL A 1 74 ? 4.142 -3.158 -4.028 1.00 85.88 74 VAL A N 1
ATOM 547 C CA . VAL A 1 74 ? 5.023 -4.339 -4.053 1.00 85.88 74 VAL A CA 1
ATOM 548 C C . VAL A 1 74 ? 5.009 -5.024 -5.419 1.00 85.88 74 VAL A C 1
ATOM 550 O O . VAL A 1 74 ? 6.071 -5.363 -5.920 1.00 85.88 74 VAL A O 1
ATOM 553 N N . THR A 1 75 ? 3.838 -5.183 -6.040 1.00 82.75 75 THR A N 1
ATOM 554 C CA . THR A 1 75 ? 3.734 -5.746 -7.394 1.00 82.75 75 THR A CA 1
ATOM 555 C C . THR A 1 75 ? 4.387 -4.848 -8.444 1.00 82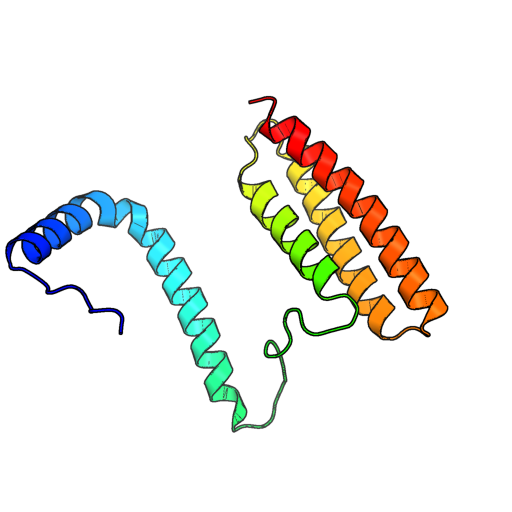.75 75 THR A C 1
ATOM 557 O O . THR A 1 75 ? 5.109 -5.340 -9.298 1.00 82.75 75 THR A O 1
ATOM 560 N N . ALA A 1 76 ? 4.178 -3.534 -8.379 1.00 82.31 76 ALA A N 1
ATOM 561 C CA . ALA A 1 76 ? 4.737 -2.599 -9.352 1.00 82.31 76 ALA A CA 1
ATOM 562 C C . ALA A 1 76 ? 6.264 -2.425 -9.228 1.00 82.31 76 ALA A C 1
ATOM 564 O O . ALA A 1 76 ? 6.912 -2.013 -10.188 1.00 82.31 76 ALA A O 1
ATOM 565 N N . LEU A 1 77 ? 6.863 -2.758 -8.078 1.00 84.00 77 LEU A N 1
ATOM 566 C CA . LEU A 1 77 ? 8.323 -2.804 -7.935 1.00 84.00 77 LEU A CA 1
ATOM 567 C C . LEU A 1 77 ? 8.961 -3.877 -8.830 1.00 84.00 77 LEU A C 1
ATOM 569 O O . LEU A 1 77 ? 10.096 -3.685 -9.261 1.00 84.00 77 LEU A O 1
ATOM 573 N N . ASP A 1 78 ? 8.240 -4.959 -9.147 1.00 84.69 78 ASP A N 1
ATOM 574 C CA . ASP A 1 78 ? 8.725 -6.016 -10.045 1.00 84.69 78 ASP A CA 1
ATOM 575 C C . ASP A 1 78 ? 8.813 -5.544 -11.512 1.00 84.69 78 ASP A C 1
ATOM 577 O O . ASP A 1 78 ? 9.539 -6.139 -12.310 1.00 84.69 78 ASP A O 1
ATOM 581 N N . ASP A 1 79 ? 8.122 -4.451 -11.862 1.00 85.50 79 ASP A N 1
ATOM 582 C CA . ASP A 1 79 ? 8.127 -3.852 -13.204 1.00 85.50 79 ASP A CA 1
ATOM 583 C C . ASP A 1 79 ? 9.270 -2.837 -13.412 1.00 85.50 79 ASP A C 1
ATOM 585 O O . ASP A 1 79 ? 9.433 -2.287 -14.513 1.00 85.50 79 ASP A O 1
ATOM 589 N N . LEU A 1 80 ? 10.060 -2.558 -12.368 1.00 82.94 80 LEU A N 1
ATOM 590 C CA . LEU A 1 80 ? 11.188 -1.636 -12.450 1.00 82.94 80 LEU A CA 1
ATOM 591 C C . LEU A 1 80 ? 12.388 -2.267 -13.177 1.00 82.94 80 LEU A C 1
ATOM 593 O O . LEU A 1 80 ? 12.738 -3.425 -12.934 1.00 82.94 80 LEU A O 1
ATOM 597 N N . PRO A 1 81 ? 13.083 -1.504 -14.039 1.00 85.50 81 PRO A N 1
ATOM 598 C CA . PRO A 1 81 ? 14.300 -1.977 -14.684 1.00 85.50 81 PRO A CA 1
ATOM 599 C C . PRO A 1 81 ? 15.451 -2.150 -13.676 1.00 85.50 81 PRO A C 1
ATOM 601 O O . PRO A 1 81 ? 15.487 -1.540 -12.605 1.00 85.50 81 PRO A O 1
ATOM 604 N N . ALA A 1 82 ? 16.428 -2.995 -14.026 1.00 88.19 82 ALA A N 1
ATOM 605 C CA . ALA A 1 82 ? 17.493 -3.430 -13.114 1.00 88.19 82 ALA A CA 1
ATOM 606 C C . ALA A 1 82 ? 18.378 -2.289 -12.570 1.00 88.19 82 ALA A 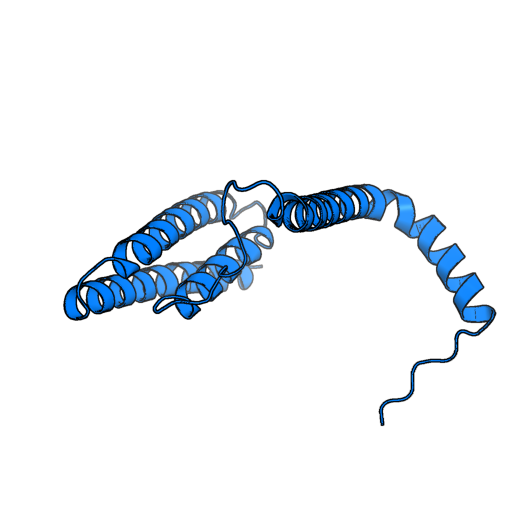C 1
ATOM 608 O O . ALA A 1 82 ? 18.927 -2.404 -11.474 1.00 88.19 82 ALA A O 1
ATOM 609 N N . ASN A 1 83 ? 18.489 -1.168 -13.289 1.00 90.00 83 ASN A N 1
ATOM 610 C CA . ASN A 1 83 ? 19.179 0.044 -12.831 1.00 90.00 83 ASN A CA 1
ATOM 611 C C . ASN A 1 83 ? 18.503 0.702 -11.608 1.00 90.00 83 ASN A C 1
ATOM 613 O O . ASN A 1 83 ? 19.140 1.502 -10.927 1.00 90.00 83 ASN A O 1
ATOM 617 N N . HIS A 1 84 ? 17.258 0.339 -11.281 1.00 91.12 84 HIS A N 1
ATOM 618 C CA . HIS A 1 84 ? 16.544 0.789 -10.082 1.00 91.12 84 HIS A CA 1
ATOM 619 C C . HIS A 1 84 ? 16.405 -0.298 -8.999 1.00 91.12 84 HIS A C 1
ATOM 621 O O . HIS A 1 84 ? 15.633 -0.126 -8.055 1.00 91.12 84 HIS A O 1
ATOM 627 N N . ALA A 1 85 ? 17.173 -1.394 -9.068 1.00 85.38 85 ALA A N 1
ATOM 628 C CA . ALA A 1 85 ? 17.076 -2.511 -8.119 1.00 85.38 85 ALA A CA 1
ATOM 629 C C . ALA A 1 85 ? 17.299 -2.109 -6.646 1.00 85.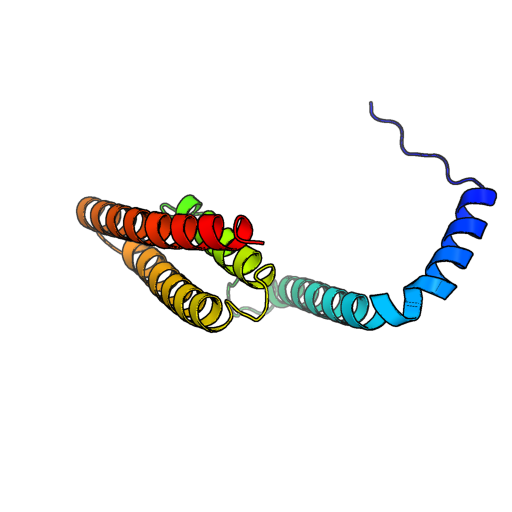38 85 ALA A C 1
ATOM 631 O O . ALA A 1 85 ? 16.639 -2.641 -5.755 1.00 85.38 85 ALA A O 1
ATOM 632 N N . ALA A 1 86 ? 18.190 -1.145 -6.379 1.00 91.50 86 ALA A N 1
ATOM 633 C CA . ALA A 1 86 ? 18.422 -0.640 -5.023 1.00 91.50 86 ALA A CA 1
ATOM 634 C C . ALA A 1 86 ? 17.161 0.021 -4.440 1.00 91.50 86 ALA A C 1
ATOM 636 O O . ALA A 1 86 ? 16.755 -0.299 -3.323 1.00 91.50 86 ALA A O 1
ATOM 637 N N . PHE A 1 87 ? 16.495 0.865 -5.237 1.00 94.06 87 PHE A N 1
ATOM 638 C CA . PHE A 1 87 ? 15.217 1.468 -4.861 1.00 94.06 87 PHE A CA 1
ATOM 639 C C . PHE A 1 87 ? 14.138 0.401 -4.668 1.00 94.06 87 PHE A C 1
ATOM 641 O O . PHE A 1 87 ? 13.417 0.448 -3.678 1.00 94.06 87 PHE A O 1
ATOM 648 N N . ALA A 1 88 ? 14.046 -0.586 -5.566 1.00 89.00 88 ALA A N 1
ATOM 649 C CA . ALA A 1 88 ? 13.054 -1.652 -5.448 1.00 89.00 88 ALA A CA 1
ATOM 650 C C . ALA A 1 88 ? 13.221 -2.468 -4.154 1.00 89.00 88 ALA A C 1
ATOM 652 O O . ALA A 1 88 ? 12.240 -2.759 -3.468 1.00 89.00 88 ALA A O 1
ATOM 653 N N . SER A 1 89 ? 14.462 -2.776 -3.769 1.00 88.06 89 SER A N 1
ATOM 654 C CA . SER A 1 89 ? 14.749 -3.451 -2.501 1.00 88.06 89 SER A CA 1
ATOM 655 C C . SER A 1 89 ? 14.319 -2.607 -1.298 1.00 88.06 89 SER A C 1
ATOM 657 O O . SER A 1 89 ? 13.592 -3.094 -0.431 1.00 88.06 89 SER A O 1
ATOM 659 N N . GLU A 1 90 ? 14.730 -1.337 -1.259 1.00 92.69 90 GLU A N 1
ATOM 660 C 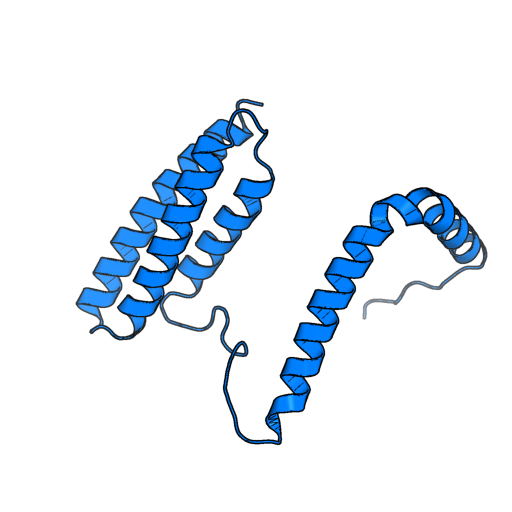CA . GLU A 1 90 ? 14.428 -0.424 -0.152 1.00 92.69 90 GLU A CA 1
ATOM 661 C C . GLU A 1 90 ? 12.922 -0.148 -0.022 1.00 92.69 90 GLU A C 1
ATOM 663 O O . GLU A 1 90 ? 12.351 -0.251 1.068 1.00 92.69 90 GLU A O 1
ATOM 668 N N . ALA A 1 91 ? 12.249 0.140 -1.137 1.00 89.56 91 ALA A N 1
ATOM 669 C CA . ALA A 1 91 ? 10.807 0.343 -1.192 1.00 89.56 91 ALA A CA 1
ATOM 670 C C . ALA A 1 91 ? 10.046 -0.917 -0.750 1.00 89.56 91 ALA A C 1
ATOM 672 O O . ALA A 1 91 ? 9.064 -0.818 -0.010 1.00 89.56 91 ALA A O 1
ATOM 673 N N . GLY A 1 92 ? 10.526 -2.107 -1.128 1.00 85.81 92 GLY A N 1
ATOM 674 C CA . GLY A 1 92 ? 9.964 -3.384 -0.693 1.00 85.81 92 GLY A CA 1
ATOM 675 C C . GLY A 1 92 ? 10.094 -3.610 0.818 1.00 85.81 92 GLY A C 1
ATOM 676 O O . GLY A 1 92 ? 9.134 -4.035 1.468 1.00 85.81 92 GLY A O 1
ATOM 677 N N . ASP A 1 93 ? 11.248 -3.285 1.408 1.00 88.06 93 ASP A N 1
ATOM 678 C CA . ASP A 1 93 ? 11.450 -3.320 2.863 1.00 88.06 93 ASP A CA 1
ATOM 679 C C . ASP A 1 93 ? 10.538 -2.333 3.593 1.00 88.06 93 ASP A C 1
ATOM 681 O O . ASP A 1 93 ? 9.914 -2.669 4.608 1.00 88.06 93 ASP A O 1
ATOM 685 N N . THR A 1 94 ? 10.400 -1.119 3.065 1.00 90.56 94 THR A N 1
ATOM 686 C CA . THR A 1 94 ? 9.504 -0.115 3.640 1.00 90.56 94 THR A CA 1
ATOM 687 C C . THR A 1 94 ? 8.042 -0.548 3.536 1.00 90.56 94 THR A C 1
ATOM 689 O O . THR A 1 94 ? 7.343 -0.525 4.550 1.00 90.56 94 THR A O 1
ATOM 692 N N . ALA A 1 95 ? 7.587 -1.077 2.398 1.00 86.19 95 ALA A N 1
ATOM 693 C CA . ALA A 1 95 ? 6.230 -1.607 2.244 1.00 86.19 95 ALA A CA 1
ATOM 694 C C . ALA A 1 95 ? 5.926 -2.761 3.223 1.00 86.19 95 ALA A C 1
ATOM 696 O O . ALA A 1 95 ? 4.828 -2.831 3.793 1.00 86.19 95 ALA A O 1
ATOM 697 N N . ARG A 1 96 ? 6.905 -3.637 3.503 1.00 85.44 96 ARG A N 1
ATOM 698 C CA . ARG A 1 96 ? 6.788 -4.670 4.551 1.00 85.44 96 ARG A CA 1
ATOM 699 C C . ARG A 1 96 ? 6.604 -4.056 5.942 1.00 85.44 96 ARG A C 1
ATOM 701 O O . ARG A 1 96 ? 5.693 -4.462 6.670 1.00 85.44 96 ARG A O 1
ATOM 708 N N . ARG A 1 97 ? 7.414 -3.054 6.303 1.00 90.56 97 ARG A N 1
ATOM 709 C CA . ARG A 1 97 ? 7.299 -2.332 7.588 1.00 90.56 97 ARG A CA 1
ATOM 710 C C . ARG A 1 97 ? 5.947 -1.627 7.731 1.00 90.56 97 ARG A C 1
ATOM 712 O O . ARG A 1 97 ? 5.295 -1.759 8.767 1.00 90.56 97 ARG A O 1
ATOM 719 N N . LEU A 1 98 ? 5.484 -0.951 6.682 1.00 91.38 98 LEU A N 1
ATOM 720 C CA . LEU A 1 98 ? 4.181 -0.279 6.650 1.00 91.38 98 LEU A CA 1
ATOM 721 C C . LEU A 1 98 ? 3.015 -1.267 6.784 1.00 91.38 98 LEU A C 1
ATOM 723 O O . LEU A 1 98 ? 2.068 -1.014 7.529 1.00 91.38 98 LEU A O 1
ATOM 727 N N . THR A 1 99 ? 3.111 -2.435 6.143 1.00 89.12 99 THR A N 1
ATOM 728 C CA . THR A 1 99 ? 2.124 -3.516 6.285 1.00 89.12 99 THR A CA 1
ATOM 729 C C . THR A 1 99 ? 2.022 -3.991 7.737 1.00 89.12 99 THR A C 1
ATOM 731 O O . THR A 1 99 ? 0.915 -4.170 8.251 1.00 89.12 99 THR A O 1
ATOM 734 N N . ALA A 1 100 ? 3.155 -4.162 8.426 1.00 87.19 100 ALA A N 1
ATOM 735 C CA . ALA A 1 100 ? 3.171 -4.514 9.845 1.00 87.19 100 ALA A CA 1
ATOM 736 C C . ALA A 1 100 ? 2.557 -3.406 10.722 1.00 87.19 100 ALA A C 1
ATOM 738 O O . ALA A 1 100 ? 1.763 -3.703 11.618 1.00 87.19 100 ALA A O 1
ATOM 739 N N . ALA A 1 101 ? 2.850 -2.135 10.426 1.00 90.38 101 ALA A N 1
ATOM 740 C CA . ALA A 1 101 ? 2.278 -0.991 11.134 1.00 90.38 101 ALA A CA 1
ATOM 741 C C . ALA A 1 101 ? 0.746 -0.917 10.998 1.00 90.38 101 ALA A C 1
ATOM 743 O O . ALA A 1 101 ? 0.057 -0.675 11.991 1.00 90.38 101 ALA A O 1
ATOM 744 N N . VAL A 1 102 ? 0.194 -1.188 9.807 1.00 90.25 102 VAL A N 1
ATOM 745 C CA . VAL A 1 102 ? -1.265 -1.244 9.592 1.00 90.25 102 VAL A CA 1
ATOM 746 C C . VAL A 1 102 ? -1.896 -2.346 10.443 1.00 90.25 102 VAL A C 1
ATOM 748 O O . VAL A 1 102 ? -2.857 -2.074 11.160 1.00 90.25 102 VAL A O 1
ATOM 751 N N . ARG A 1 103 ? -1.321 -3.558 10.453 1.00 86.62 103 ARG A N 1
ATOM 752 C CA . ARG A 1 103 ? -1.823 -4.674 11.281 1.00 86.62 103 ARG A CA 1
ATOM 753 C C . ARG A 1 103 ? -1.777 -4.357 12.777 1.00 86.62 103 ARG A C 1
ATOM 755 O O . ARG A 1 103 ? -2.712 -4.683 13.508 1.00 86.62 103 ARG A O 1
ATOM 762 N N . ALA A 1 104 ? -0.717 -3.695 13.239 1.00 86.06 104 ALA A N 1
ATOM 763 C CA . ALA A 1 104 ? -0.616 -3.248 14.626 1.00 86.06 104 ALA A CA 1
ATOM 764 C C . ALA A 1 104 ? -1.688 -2.196 14.965 1.00 86.06 104 ALA A C 1
ATOM 766 O O . ALA A 1 104 ? -2.312 -2.267 16.025 1.00 86.06 104 ALA A O 1
ATOM 767 N N . ALA A 1 105 ? -1.954 -1.255 14.053 1.00 89.88 105 ALA A N 1
ATOM 768 C CA . ALA A 1 105 ? -2.941 -0.193 14.241 1.00 89.88 105 ALA A CA 1
ATOM 769 C C . ALA A 1 105 ? -4.378 -0.717 14.414 1.00 89.88 105 ALA A C 1
ATOM 771 O O . ALA A 1 105 ? -5.165 -0.102 15.137 1.00 89.88 105 ALA A O 1
ATOM 772 N N . GLU A 1 106 ? -4.729 -1.857 13.811 1.00 86.06 106 GLU A N 1
ATOM 773 C CA . GLU A 1 106 ? -6.070 -2.455 13.935 1.00 86.06 106 GLU A CA 1
ATOM 774 C C . GLU A 1 106 ? -6.459 -2.797 15.381 1.00 86.06 106 GLU A C 1
ATOM 776 O O . GLU A 1 106 ? -7.643 -2.747 15.731 1.00 86.06 106 GLU A O 1
ATOM 781 N N . HIS A 1 107 ? -5.463 -3.062 16.229 1.00 86.88 107 HIS A N 1
ATOM 782 C CA . HIS A 1 107 ? -5.621 -3.398 17.645 1.00 86.88 107 HIS A CA 1
ATOM 783 C C . HIS A 1 107 ? -5.568 -2.163 18.563 1.00 86.88 107 HIS A C 1
ATOM 785 O O . HIS A 1 107 ? -5.676 -2.287 19.781 1.00 86.88 107 HIS A O 1
ATOM 791 N N . MET A 1 108 ? -5.402 -0.959 18.003 1.00 85.12 108 MET A N 1
ATOM 792 C CA . MET A 1 108 ? -5.309 0.288 18.764 1.00 85.12 108 MET A CA 1
ATOM 793 C C . MET A 1 108 ? -6.673 0.991 18.919 1.00 85.12 108 MET A C 1
ATOM 795 O O . MET A 1 108 ? -7.554 0.857 18.056 1.00 85.12 108 MET A O 1
ATOM 799 N N . PRO A 1 109 ? -6.838 1.835 19.963 1.00 93.31 109 PRO A N 1
ATOM 800 C CA . PRO A 1 109 ? -7.965 2.759 20.067 1.00 93.31 109 PRO A CA 1
ATOM 801 C C . PRO A 1 109 ? -8.099 3.648 18.825 1.00 93.31 109 PRO A C 1
ATOM 803 O O . PRO A 1 109 ? -7.114 3.971 18.160 1.00 93.31 109 PRO A O 1
ATOM 806 N N . THR A 1 110 ? -9.323 4.086 18.525 1.00 90.44 110 THR A N 1
ATOM 807 C CA . THR A 1 110 ? -9.655 4.748 17.252 1.00 90.44 110 THR A CA 1
ATOM 808 C C . THR A 1 110 ? -8.796 5.975 16.934 1.00 90.44 110 THR A C 1
ATOM 810 O O . THR A 1 110 ? -8.379 6.116 15.786 1.00 90.44 110 THR A O 1
ATOM 813 N N . SER A 1 111 ? -8.491 6.841 17.908 1.00 92.31 111 SER A N 1
ATOM 814 C CA . SER A 1 111 ? -7.649 8.025 17.665 1.00 92.31 111 SER A CA 1
ATOM 815 C C . SER A 1 111 ? -6.230 7.634 17.237 1.00 92.31 111 SER A C 1
ATOM 817 O O . SER A 1 111 ? -5.733 8.112 16.216 1.00 92.31 111 SER A O 1
ATOM 819 N N . ARG A 1 112 ? -5.610 6.696 17.963 1.00 92.62 112 ARG A N 1
ATOM 820 C CA . ARG A 1 112 ? -4.256 6.207 17.689 1.00 92.62 112 ARG A CA 1
ATOM 821 C C . ARG A 1 112 ? -4.193 5.427 16.379 1.00 92.62 112 ARG A C 1
ATOM 823 O O . ARG A 1 112 ? -3.304 5.683 15.575 1.00 92.62 112 ARG A O 1
ATOM 830 N N . ARG A 1 113 ? -5.181 4.568 16.104 1.00 94.19 113 ARG A N 1
ATOM 831 C CA . ARG A 1 113 ? -5.302 3.857 14.821 1.00 94.19 113 ARG A CA 1
ATOM 832 C C . ARG A 1 113 ? -5.332 4.824 13.635 1.00 94.19 113 ARG A C 1
ATOM 834 O O . ARG A 1 113 ? -4.583 4.641 12.683 1.00 94.19 113 ARG A O 1
ATOM 841 N N . ARG A 1 114 ? -6.162 5.875 13.695 1.00 94.62 114 ARG A N 1
ATOM 842 C CA . ARG A 1 114 ? -6.260 6.883 12.619 1.00 94.62 114 ARG A CA 1
ATOM 843 C C . ARG A 1 114 ? -4.952 7.644 12.419 1.00 94.62 114 ARG A C 1
ATOM 845 O O . ARG A 1 114 ? -4.579 7.894 11.278 1.00 94.62 114 ARG A O 1
ATOM 852 N N . SER A 1 115 ? -4.262 7.990 13.505 1.00 96.94 115 SER A N 1
ATOM 853 C CA . SER A 1 115 ? -2.945 8.633 13.440 1.00 96.94 115 SER A CA 1
ATOM 854 C C . SER A 1 115 ? -1.915 7.740 12.739 1.00 96.94 115 SER A C 1
ATOM 856 O O . SER A 1 115 ? -1.242 8.209 11.824 1.00 96.94 115 SER A O 1
ATOM 858 N N . VAL A 1 116 ? -1.864 6.446 13.078 1.00 96.19 116 VAL A N 1
ATOM 859 C CA . VAL A 1 116 ? -0.963 5.487 12.418 1.00 96.19 116 VAL A CA 1
ATOM 860 C C . VAL A 1 116 ? -1.329 5.295 10.947 1.00 96.19 116 VAL A C 1
ATOM 862 O O . VAL A 1 116 ? -0.451 5.371 10.097 1.00 96.19 116 VAL A O 1
ATOM 865 N N . HIS A 1 117 ? -2.609 5.110 10.610 1.00 95.81 117 HIS A N 1
ATOM 866 C CA . HIS A 1 117 ? -3.033 5.002 9.209 1.00 95.81 117 HIS A CA 1
ATOM 867 C C . HIS A 1 117 ? -2.680 6.246 8.389 1.00 95.81 117 HIS A C 1
ATOM 869 O O . HIS A 1 117 ? -2.275 6.111 7.238 1.00 95.81 117 HIS A O 1
ATOM 875 N N . LYS A 1 118 ? -2.796 7.447 8.972 1.00 97.62 118 LYS A N 1
ATOM 876 C CA . LYS A 1 118 ? -2.387 8.687 8.307 1.00 97.62 118 LYS A CA 1
ATOM 877 C C . LYS A 1 118 ? -0.881 8.700 8.033 1.00 97.62 118 LYS A C 1
ATOM 879 O O . LYS A 1 118 ? -0.495 8.976 6.907 1.00 97.62 118 LYS A O 1
ATOM 884 N N . ALA A 1 119 ? -0.058 8.359 9.026 1.00 98.12 119 ALA A N 1
ATOM 885 C CA . ALA A 1 119 ? 1.394 8.292 8.857 1.00 98.12 119 ALA A CA 1
ATOM 886 C C . ALA A 1 119 ? 1.806 7.259 7.794 1.00 98.12 119 ALA A C 1
ATOM 888 O O . ALA A 1 119 ? 2.626 7.555 6.934 1.00 98.12 119 ALA A O 1
ATOM 889 N N . VAL A 1 120 ? 1.177 6.077 7.806 1.00 96.94 120 VAL A N 1
ATOM 890 C CA . VAL A 1 120 ? 1.399 5.045 6.784 1.00 96.94 120 VAL A CA 1
ATOM 891 C C . VAL A 1 120 ? 1.008 5.540 5.396 1.00 96.94 120 VAL A C 1
ATOM 893 O O . VAL A 1 120 ? 1.745 5.287 4.452 1.00 96.94 120 VAL A O 1
ATOM 896 N N . SER A 1 121 ? -0.127 6.235 5.262 1.00 97.38 121 SER A N 1
ATOM 897 C CA . SER A 1 121 ? -0.539 6.802 3.974 1.00 97.38 121 SER A CA 1
ATOM 898 C C . SER A 1 121 ? 0.509 7.772 3.442 1.00 97.38 121 SER A C 1
ATOM 900 O O . SER A 1 121 ? 0.883 7.654 2.289 1.00 97.38 121 SER A O 1
ATOM 902 N N . THR A 1 122 ? 1.008 8.683 4.280 1.00 98.25 122 THR A N 1
ATOM 903 C CA . THR A 1 122 ? 2.014 9.673 3.873 1.00 98.25 122 THR A CA 1
ATOM 904 C C . THR A 1 122 ? 3.322 9.024 3.425 1.00 98.25 122 THR A C 1
ATOM 906 O O . THR A 1 122 ? 3.876 9.417 2.404 1.00 98.25 122 THR A O 1
ATOM 909 N N . GLU A 1 123 ? 3.802 8.012 4.148 1.00 98.06 123 GLU A N 1
ATOM 910 C CA . GLU A 1 123 ? 5.007 7.282 3.736 1.00 98.06 123 GLU A CA 1
ATOM 911 C C . GLU A 1 123 ? 4.777 6.505 2.432 1.00 98.06 123 GLU A C 1
ATOM 913 O O . GLU A 1 123 ? 5.636 6.469 1.555 1.00 98.06 123 GLU A O 1
ATOM 918 N N . LEU A 1 124 ? 3.591 5.915 2.274 1.00 96.81 124 LEU A N 1
ATOM 919 C CA . LEU A 1 124 ? 3.221 5.207 1.056 1.00 96.81 124 LEU A CA 1
ATOM 920 C C . LEU A 1 124 ? 3.150 6.143 -0.157 1.00 96.81 124 LEU A C 1
ATOM 922 O O . LEU A 1 124 ? 3.639 5.770 -1.218 1.00 96.81 124 LEU A O 1
ATOM 926 N N . ASP A 1 125 ? 2.614 7.357 0.010 1.00 97.25 125 ASP A N 1
ATOM 927 C CA . ASP A 1 125 ? 2.566 8.382 -1.042 1.00 97.25 125 ASP A CA 1
ATOM 928 C C . ASP A 1 125 ? 3.988 8.734 -1.543 1.00 97.25 125 ASP A C 1
ATOM 930 O O . ASP A 1 125 ? 4.206 8.919 -2.742 1.00 97.25 125 ASP A O 1
ATOM 934 N N . SER A 1 126 ? 4.978 8.773 -0.639 1.00 96.62 126 SER A N 1
ATOM 935 C CA . SER A 1 126 ? 6.393 9.011 -0.976 1.00 96.62 126 SER A CA 1
ATOM 936 C C . SER A 1 126 ? 6.970 7.897 -1.858 1.00 96.62 126 SER A C 1
ATOM 938 O O . SER A 1 126 ? 7.584 8.163 -2.894 1.00 96.62 126 SER A O 1
ATOM 940 N N . ILE A 1 127 ? 6.710 6.634 -1.500 1.00 95.38 127 ILE A N 1
ATOM 941 C CA . ILE A 1 127 ? 7.163 5.476 -2.286 1.00 95.38 127 ILE A CA 1
ATOM 942 C C . ILE A 1 127 ? 6.464 5.435 -3.647 1.00 95.38 127 ILE A C 1
ATOM 944 O O . ILE A 1 127 ? 7.123 5.205 -4.658 1.00 95.38 127 ILE A O 1
ATOM 948 N N . GLU A 1 128 ? 5.148 5.663 -3.687 1.00 94.75 128 GLU A N 1
ATOM 949 C CA . GLU A 1 128 ? 4.366 5.701 -4.929 1.00 94.75 128 GLU A CA 1
ATOM 950 C C . GLU A 1 128 ? 4.880 6.793 -5.881 1.00 94.75 128 GLU A C 1
ATOM 952 O O . GLU A 1 128 ? 4.988 6.551 -7.083 1.00 94.75 128 GLU A O 1
ATOM 957 N N . THR A 1 129 ? 5.276 7.953 -5.348 1.00 96.19 129 THR A N 1
ATOM 958 C CA . THR A 1 129 ? 5.899 9.033 -6.132 1.00 96.19 129 THR A CA 1
ATOM 959 C C . THR A 1 129 ? 7.247 8.593 -6.702 1.00 96.19 129 THR A C 1
ATOM 961 O O . THR A 1 129 ? 7.453 8.662 -7.912 1.00 96.19 129 THR A O 1
ATOM 964 N N . GLY A 1 130 ? 8.141 8.056 -5.864 1.00 93.50 130 GLY A N 1
ATOM 965 C CA . GLY A 1 130 ? 9.456 7.593 -6.319 1.00 93.50 130 GLY A CA 1
ATOM 966 C C . GLY A 1 130 ? 9.386 6.427 -7.313 1.00 93.50 130 GLY A C 1
ATOM 967 O O . GLY A 1 130 ? 10.240 6.311 -8.197 1.00 93.50 130 GLY A O 1
ATOM 968 N N . LEU A 1 131 ? 8.365 5.576 -7.189 1.00 92.69 131 LEU A N 1
ATOM 969 C CA . LEU A 1 131 ? 8.051 4.515 -8.141 1.00 92.69 131 LEU A CA 1
ATOM 970 C C . LEU A 1 131 ? 7.580 5.099 -9.479 1.00 92.69 131 LEU A C 1
ATOM 972 O O . LEU A 1 131 ? 8.083 4.691 -10.523 1.00 92.69 131 LEU A O 1
ATOM 976 N N . ALA A 1 132 ? 6.654 6.062 -9.457 1.00 92.25 132 ALA A N 1
ATOM 977 C CA . ALA A 1 132 ? 6.141 6.702 -10.664 1.00 92.25 132 ALA A CA 1
ATOM 978 C C . ALA A 1 132 ? 7.249 7.416 -11.449 1.00 92.25 132 ALA A C 1
ATOM 980 O O . ALA A 1 132 ? 7.348 7.229 -12.658 1.00 92.25 132 ALA A O 1
ATOM 981 N N . GLU A 1 133 ? 8.120 8.163 -10.767 1.00 93.94 133 GLU A N 1
ATOM 982 C CA . GLU A 1 133 ? 9.274 8.826 -11.387 1.00 93.94 133 GLU A CA 1
ATOM 983 C C . GLU A 1 133 ? 10.152 7.830 -12.155 1.00 93.94 133 GLU A C 1
ATOM 985 O O . GLU A 1 133 ? 10.455 8.049 -13.321 1.00 93.94 133 GLU A O 1
ATOM 990 N N . ARG A 1 134 ? 10.491 6.691 -11.543 1.00 91.88 134 ARG A N 1
ATOM 991 C CA . ARG A 1 134 ? 11.369 5.668 -12.144 1.00 91.88 134 ARG A CA 1
ATOM 992 C C . ARG A 1 134 ? 10.705 4.849 -13.245 1.00 91.88 134 ARG A C 1
ATOM 994 O O . ARG A 1 134 ? 11.384 4.339 -14.128 1.00 91.88 134 ARG A O 1
ATOM 1001 N N . LEU A 1 135 ? 9.385 4.688 -13.193 1.00 87.44 135 LEU A N 1
ATOM 1002 C CA . LEU A 1 135 ? 8.636 4.068 -14.287 1.00 87.44 135 LEU A CA 1
ATOM 1003 C C . LEU A 1 135 ? 8.548 4.988 -15.512 1.00 87.44 135 LEU A C 1
ATOM 1005 O O . LEU A 1 135 ? 8.437 4.483 -16.629 1.00 87.44 135 LEU A O 1
ATOM 1009 N N . LEU A 1 136 ? 8.582 6.307 -15.299 1.00 88.62 136 LEU A N 1
ATOM 1010 C CA . LEU A 1 136 ? 8.552 7.323 -16.352 1.00 88.62 136 LEU A CA 1
ATOM 1011 C C . LEU A 1 136 ? 9.946 7.679 -16.890 1.00 88.62 136 LEU A C 1
ATOM 1013 O O . LEU A 1 136 ? 10.043 8.072 -18.046 1.00 88.62 136 LEU A O 1
ATOM 1017 N N . ASP A 1 137 ? 11.003 7.503 -16.097 1.00 81.25 137 ASP A N 1
ATOM 1018 C CA . ASP A 1 137 ? 12.420 7.699 -16.467 1.00 81.25 137 ASP A CA 1
ATOM 1019 C C . ASP A 1 137 ? 12.977 6.574 -17.374 1.00 81.25 137 ASP A C 1
ATOM 1021 O O . ASP A 1 137 ? 14.166 6.257 -17.351 1.00 81.25 137 ASP A O 1
ATOM 1025 N N . ARG A 1 138 ? 12.099 5.906 -18.131 1.00 56.66 138 ARG A N 1
ATOM 1026 C CA . ARG A 1 138 ? 12.411 4.712 -18.925 1.00 56.66 138 ARG A CA 1
ATOM 1027 C C . ARG A 1 138 ? 12.865 5.045 -20.346 1.00 56.66 138 ARG A C 1
ATOM 1029 O O . ARG A 1 138 ? 12.249 5.934 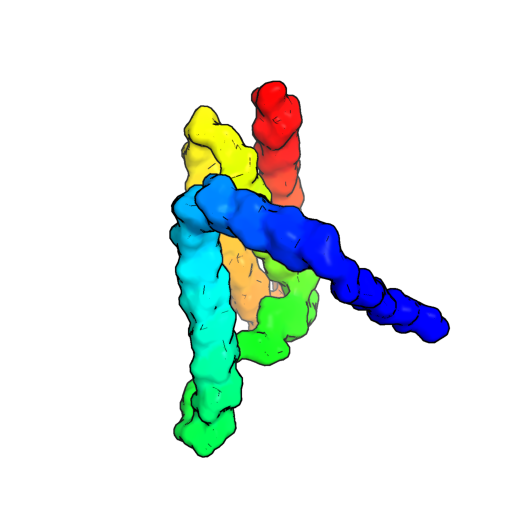-20.974 1.00 56.66 138 ARG A O 1
#

pLDDT: mean 75.22, std 18.44, range [36.81, 98.25]

Foldseek 3Di:
DDDDDDDDPVNVVVVVVCCVVCVVVCVVVVVVVVVVVVVVVVVVVCVVPDDDDDDPCQQPAPCSVLSVLLVVLLVLLVVFDPVCVVLSVVSVVLSVVLVVLLVVLRPDDPVSSVVSSVVSVVVSVVSVVVSVVRVVVD

Sequence (138 aa):
MARLPKITPSMARNIIAVVKVAGPVLLPFAIKAAASAREAYEKNRARRLGVPLAEIGQYSGRGGALHARLNNVVTALDDLPANHAAFASEAGDTARRLTAAVRAAEHMPTSRRRSVHKAVSTELDSIETGLAERLLDR

Radius of gyration: 21.11 Å; chains: 1; bounding box: 47×40×56 Å